Protein AF-X0SWI7-F1 (afdb_monomer_lite)

pLDDT: mean 93.09, std 7.14, range [57.94, 98.56]

Organism: NCBI:txid412755

Radius of gyration: 16.74 Å; chains: 1; bounding box: 40×38×42 Å

Structure (mmCIF, N/CA/C/O backbone):
data_AF-X0SWI7-F1
#
_entry.id   AF-X0SWI7-F1
#
loop_
_atom_site.group_PDB
_atom_site.id
_atom_site.type_symbol
_atom_site.label_atom_id
_atom_site.label_alt_id
_atom_site.label_comp_id
_atom_site.label_asym_id
_atom_site.label_entity_id
_atom_site.label_seq_id
_atom_site.pdbx_PDB_ins_code
_atom_site.Cartn_x
_atom_site.Cartn_y
_atom_site.Cartn_z
_atom_site.occupancy
_atom_site.B_iso_or_equiv
_atom_site.auth_seq_id
_atom_site.auth_comp_id
_at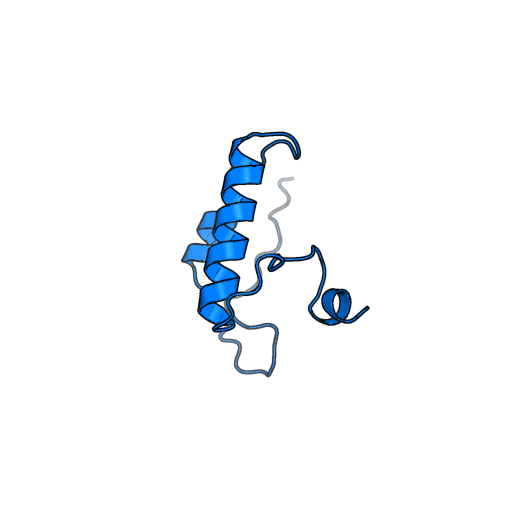om_site.auth_asym_id
_atom_site.auth_atom_id
_atom_site.pdbx_PDB_model_num
ATOM 1 N N . MET A 1 1 ? 25.050 3.078 -27.341 1.00 57.94 1 MET A N 1
ATOM 2 C CA . MET A 1 1 ? 24.510 1.706 -27.242 1.00 57.94 1 MET A CA 1
ATOM 3 C C . MET A 1 1 ? 23.286 1.788 -26.346 1.00 57.94 1 MET A C 1
ATOM 5 O O . MET A 1 1 ? 23.445 2.163 -25.193 1.00 57.94 1 MET A O 1
ATOM 9 N N . ALA A 1 2 ? 22.076 1.612 -26.883 1.00 66.19 2 ALA A N 1
ATOM 10 C CA . ALA A 1 2 ? 20.865 1.679 -26.065 1.00 66.19 2 ALA A CA 1
ATOM 11 C C . ALA A 1 2 ? 20.820 0.441 -25.161 1.00 66.19 2 ALA A C 1
ATOM 13 O O . ALA A 1 2 ? 20.855 -0.685 -25.655 1.00 66.19 2 ALA A O 1
ATOM 14 N N . LEU A 1 3 ? 20.820 0.650 -23.846 1.00 74.12 3 LEU A N 1
ATOM 15 C CA . LEU A 1 3 ? 20.590 -0.418 -22.882 1.00 74.12 3 LEU A CA 1
ATOM 16 C C . LEU A 1 3 ? 19.103 -0.765 -22.949 1.00 74.12 3 LEU A C 1
ATOM 18 O O . LEU A 1 3 ? 18.270 0.028 -22.516 1.00 74.12 3 LEU A O 1
ATOM 22 N N . ASN A 1 4 ? 18.769 -1.923 -23.514 1.00 76.62 4 ASN A N 1
ATOM 23 C CA . ASN A 1 4 ? 17.419 -2.455 -23.377 1.00 76.62 4 ASN A CA 1
ATOM 24 C C . ASN A 1 4 ? 17.257 -2.915 -21.923 1.00 76.62 4 ASN A C 1
ATOM 26 O O . ASN A 1 4 ? 18.065 -3.732 -21.467 1.00 76.62 4 ASN A O 1
ATOM 30 N N . PRO A 1 5 ? 16.276 -2.388 -21.172 1.00 77.31 5 PRO A N 1
ATOM 31 C CA . PRO A 1 5 ? 16.028 -2.861 -19.823 1.00 77.31 5 PRO A CA 1
ATOM 32 C C . PRO A 1 5 ? 15.693 -4.360 -19.866 1.00 77.31 5 PRO A C 1
ATOM 34 O O . PRO A 1 5 ? 15.027 -4.810 -20.801 1.00 77.31 5 PRO A O 1
ATOM 37 N N . PRO A 1 6 ? 16.168 -5.152 -18.892 1.00 79.88 6 PRO A N 1
ATOM 38 C CA . PRO A 1 6 ? 15.858 -6.571 -18.845 1.00 79.88 6 PRO A CA 1
ATOM 39 C C . PRO A 1 6 ? 14.346 -6.763 -18.677 1.00 79.88 6 PRO A C 1
ATOM 41 O O . PRO A 1 6 ? 13.764 -6.323 -17.686 1.00 79.88 6 PRO A O 1
ATOM 44 N N . GLU A 1 7 ? 13.710 -7.427 -19.641 1.00 83.94 7 GLU A N 1
ATOM 45 C CA . GLU A 1 7 ? 12.312 -7.838 -19.525 1.00 83.94 7 GLU A CA 1
ATOM 46 C C . GLU A 1 7 ? 12.216 -9.126 -18.705 1.00 83.94 7 GLU A C 1
ATOM 48 O O . GLU A 1 7 ? 12.786 -10.163 -19.054 1.00 83.94 7 GLU A O 1
ATOM 53 N N . ALA A 1 8 ? 11.470 -9.067 -17.602 1.00 85.00 8 ALA A N 1
ATOM 54 C CA . ALA A 1 8 ? 11.086 -10.267 -16.880 1.00 85.00 8 ALA A CA 1
ATOM 55 C C . ALA A 1 8 ? 10.024 -11.030 -17.693 1.00 85.00 8 ALA A C 1
ATOM 57 O O . ALA A 1 8 ? 9.081 -10.419 -18.203 1.00 85.00 8 ALA A O 1
ATOM 58 N N . PRO A 1 9 ? 10.124 -12.363 -17.804 1.00 89.62 9 PRO A N 1
ATOM 59 C CA . PRO A 1 9 ? 9.117 -13.137 -18.506 1.00 89.62 9 PRO A CA 1
ATOM 60 C C . PRO A 1 9 ? 7.803 -13.133 -17.721 1.00 89.62 9 PRO A C 1
ATOM 62 O O . PRO A 1 9 ? 7.805 -13.212 -16.492 1.00 89.62 9 PRO A O 1
ATOM 65 N N . LEU A 1 10 ? 6.673 -13.128 -18.430 1.00 89.12 10 LEU A N 1
ATOM 66 C CA . LEU A 1 10 ? 5.369 -13.319 -17.800 1.00 89.12 10 LEU A CA 1
ATOM 67 C C . LEU A 1 10 ? 5.321 -14.689 -17.112 1.00 89.12 10 LEU A C 1
ATOM 69 O O . LEU A 1 10 ? 5.721 -15.722 -17.671 1.00 89.12 10 LEU A O 1
ATOM 73 N N . ARG A 1 11 ? 4.843 -14.686 -15.871 1.00 91.69 11 ARG A N 1
ATOM 74 C CA . ARG A 1 11 ? 4.659 -15.876 -15.044 1.00 91.69 11 ARG A CA 1
ATOM 75 C C . ARG A 1 11 ? 3.230 -15.899 -14.533 1.00 91.69 11 ARG A C 1
ATOM 77 O O . ARG A 1 11 ? 2.603 -14.858 -14.401 1.00 91.69 11 ARG A O 1
ATOM 84 N N . LYS A 1 12 ? 2.736 -17.112 -14.293 1.00 94.38 12 LYS A N 1
ATOM 85 C CA . LYS A 1 12 ? 1.555 -17.342 -13.471 1.00 94.38 12 LYS A CA 1
ATOM 86 C C . LYS A 1 12 ? 2.050 -17.831 -12.120 1.00 94.38 12 LYS A C 1
ATOM 88 O O . LYS A 1 12 ? 2.515 -18.968 -12.019 1.00 94.38 12 LYS A O 1
ATOM 93 N N . LEU A 1 13 ? 2.029 -16.965 -11.119 1.00 95.56 13 LEU A N 1
ATOM 94 C CA . LEU A 1 13 ? 2.545 -17.266 -9.788 1.00 95.56 13 LEU A CA 1
ATOM 95 C C . LEU A 1 13 ? 1.457 -17.972 -8.966 1.00 95.56 13 LEU A C 1
ATOM 97 O O . LEU A 1 13 ? 0.351 -17.465 -8.814 1.00 95.56 13 LEU A O 1
ATOM 101 N N . MET A 1 14 ? 1.763 -19.169 -8.458 1.00 96.00 14 MET A N 1
ATOM 102 C CA . MET A 1 14 ? 0.841 -20.009 -7.667 1.00 96.00 14 MET A CA 1
ATOM 103 C C . MET A 1 14 ? 1.405 -20.370 -6.280 1.00 96.00 14 MET A C 1
ATOM 105 O O . MET A 1 14 ? 0.959 -21.327 -5.655 1.00 96.00 14 MET A O 1
ATOM 109 N N . GLY A 1 15 ? 2.432 -19.647 -5.822 1.00 96.00 15 GLY A N 1
ATOM 110 C CA . GLY A 1 15 ? 3.028 -19.827 -4.495 1.00 96.00 15 GLY A CA 1
ATOM 111 C C . GLY A 1 15 ? 2.267 -19.085 -3.385 1.00 96.00 15 GLY A C 1
ATOM 112 O O . GLY A 1 15 ? 1.214 -18.508 -3.636 1.00 96.00 15 GLY A O 1
ATOM 113 N N . PRO A 1 16 ? 2.805 -19.045 -2.153 1.00 95.50 16 PRO A N 1
ATOM 114 C CA . PRO A 1 16 ? 2.195 -18.307 -1.040 1.00 95.50 16 PRO A CA 1
ATOM 115 C C . PRO A 1 16 ? 2.371 -16.779 -1.132 1.00 95.50 16 PRO A C 1
ATOM 117 O O . PRO A 1 16 ? 1.737 -16.043 -0.382 1.00 95.50 16 PRO A O 1
ATOM 120 N N . GLY A 1 17 ? 3.230 -16.292 -2.030 1.00 91.81 17 GLY A N 1
ATOM 121 C CA . GLY A 1 17 ? 3.530 -14.873 -2.206 1.00 91.81 17 GLY A CA 1
ATOM 122 C C . GLY A 1 17 ? 5.021 -14.626 -2.474 1.00 91.81 17 GLY A C 1
ATOM 123 O O . GLY A 1 17 ? 5.846 -15.432 -2.038 1.00 91.81 17 GLY A O 1
ATOM 124 N N . PRO A 1 18 ? 5.388 -13.532 -3.170 1.00 93.38 18 PRO A N 1
ATOM 125 C CA . PRO A 1 18 ? 4.507 -12.601 -3.887 1.00 93.38 18 PRO A CA 1
ATOM 126 C C . PRO A 1 18 ? 3.775 -13.270 -5.067 1.00 93.38 18 PRO A C 1
ATOM 128 O O . PRO A 1 18 ? 4.189 -14.320 -5.557 1.00 93.38 18 PRO A O 1
ATOM 131 N N . LEU A 1 19 ? 2.657 -12.675 -5.487 1.00 93.69 19 LEU A N 1
ATOM 132 C CA . LEU A 1 19 ? 1.776 -13.177 -6.548 1.00 93.69 19 LEU A CA 1
ATOM 133 C C . LEU A 1 19 ? 1.631 -12.159 -7.682 1.00 93.69 19 LEU A C 1
ATOM 135 O O . LEU A 1 19 ? 2.020 -10.998 -7.542 1.00 93.69 19 LEU A O 1
ATOM 139 N N . ASP A 1 20 ? 1.040 -12.601 -8.792 1.00 93.94 20 ASP A N 1
ATOM 140 C CA . ASP A 1 20 ? 0.743 -11.736 -9.931 1.00 93.94 20 ASP A CA 1
ATOM 141 C C . ASP A 1 20 ? -0.184 -10.589 -9.512 1.00 93.94 20 ASP A C 1
ATOM 143 O O . ASP A 1 20 ? -1.229 -10.789 -8.887 1.00 93.94 20 ASP A O 1
ATOM 147 N N . ILE A 1 21 ? 0.187 -9.366 -9.886 1.00 93.62 21 ILE A N 1
ATOM 148 C CA . ILE A 1 21 ? -0.588 -8.168 -9.575 1.00 93.62 21 ILE A CA 1
ATOM 149 C C . ILE A 1 21 ? -1.637 -7.949 -10.670 1.00 93.62 21 ILE A C 1
ATOM 151 O O . ILE A 1 21 ? -1.343 -7.994 -11.865 1.00 93.62 21 ILE A O 1
ATOM 155 N N . HIS A 1 22 ? -2.875 -7.649 -10.272 1.00 95.19 22 HIS A N 1
ATOM 156 C CA . HIS A 1 22 ? -3.943 -7.345 -11.222 1.00 95.19 22 HIS A CA 1
ATOM 157 C C . HIS A 1 22 ? -3.558 -6.148 -12.135 1.00 95.19 22 HIS A C 1
ATOM 159 O O . HIS A 1 22 ? -3.182 -5.096 -11.608 1.00 95.19 22 HIS A O 1
ATOM 165 N N . PRO A 1 23 ? -3.741 -6.210 -13.476 1.00 94.06 23 PRO A N 1
ATOM 166 C CA . PRO A 1 23 ? -3.259 -5.185 -14.422 1.00 94.06 23 PRO A CA 1
ATOM 167 C C . PRO A 1 23 ? -3.677 -3.737 -14.120 1.00 94.06 23 PRO A C 1
ATOM 169 O O . PRO A 1 23 ? -2.943 -2.791 -14.402 1.00 94.06 23 PRO A O 1
ATOM 172 N N . ARG A 1 24 ? -4.856 -3.543 -13.513 1.00 97.44 24 ARG A N 1
ATOM 173 C CA . ARG A 1 24 ? -5.320 -2.220 -13.049 1.00 97.44 24 ARG A CA 1
ATOM 174 C C . ARG A 1 24 ? -4.366 -1.551 -12.053 1.00 97.44 24 ARG A C 1
ATOM 176 O O . ARG A 1 24 ? -4.265 -0.331 -12.076 1.00 97.44 24 ARG A O 1
ATOM 183 N N . VAL A 1 25 ? -3.696 -2.316 -11.192 1.00 96.19 25 VAL A N 1
ATOM 184 C CA . VAL A 1 25 ? -2.757 -1.770 -10.202 1.00 96.19 25 VAL A CA 1
ATOM 185 C C . VAL A 1 25 ? -1.459 -1.351 -10.887 1.00 96.19 25 VAL A C 1
ATOM 187 O O . VAL A 1 25 ? -0.997 -0.243 -10.644 1.00 96.19 25 VAL A O 1
ATOM 190 N N . TYR A 1 26 ? -0.935 -2.149 -11.828 1.00 94.50 26 TYR A N 1
ATOM 191 C CA . TYR A 1 26 ? 0.208 -1.728 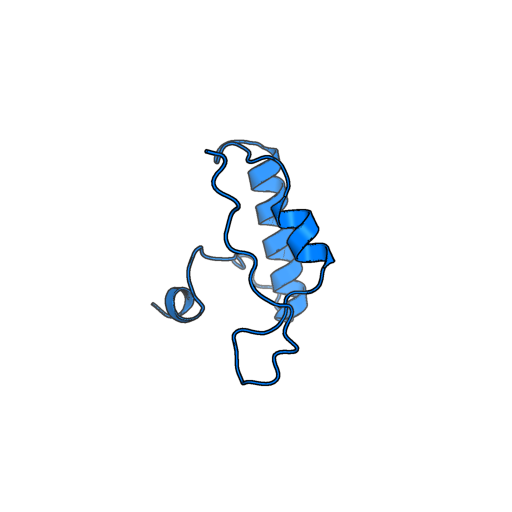-12.650 1.00 94.50 26 TYR A CA 1
ATOM 192 C C . TYR A 1 26 ? -0.068 -0.416 -13.382 1.00 94.50 26 TYR A C 1
ATOM 194 O O . TYR A 1 26 ? 0.759 0.487 -13.349 1.00 94.50 26 TYR A O 1
ATOM 202 N N . ARG A 1 27 ? -1.261 -0.268 -13.972 1.00 96.81 27 ARG A N 1
ATOM 203 C CA . ARG A 1 27 ? -1.668 0.991 -14.612 1.00 96.81 27 ARG A CA 1
ATOM 204 C C . ARG A 1 27 ? -1.735 2.162 -13.624 1.00 96.81 27 ARG A C 1
ATOM 206 O O . ARG A 1 27 ? -1.398 3.277 -13.993 1.00 96.81 27 ARG A O 1
ATOM 213 N N . ALA A 1 28 ? -2.169 1.935 -12.386 1.00 95.88 28 ALA A N 1
ATOM 214 C CA . ALA A 1 28 ? -2.182 2.987 -11.370 1.00 95.88 28 ALA A CA 1
ATOM 215 C C . ALA A 1 28 ? -0.756 3.425 -10.983 1.00 95.88 28 ALA A C 1
ATOM 217 O O . ALA A 1 28 ? -0.517 4.619 -10.816 1.00 95.88 28 ALA A O 1
ATOM 218 N N . LEU A 1 29 ? 0.194 2.482 -10.918 1.00 95.56 29 LEU A N 1
ATOM 219 C CA . LEU A 1 29 ? 1.602 2.745 -10.588 1.00 95.56 29 LEU A CA 1
ATOM 220 C C . LEU A 1 29 ? 2.333 3.593 -11.640 1.00 95.56 29 LEU A C 1
ATOM 222 O O . LEU A 1 29 ? 3.336 4.214 -11.309 1.00 95.56 29 LEU A O 1
ATOM 226 N N . THR A 1 30 ? 1.843 3.657 -12.883 1.00 95.94 30 THR A N 1
ATOM 227 C CA . THR A 1 30 ? 2.426 4.524 -13.924 1.00 95.94 30 THR A CA 1
ATOM 228 C C . THR A 1 30 ? 1.956 5.980 -13.840 1.00 95.94 30 THR A C 1
ATOM 230 O O . THR A 1 30 ? 2.259 6.767 -14.735 1.00 95.94 30 THR A O 1
ATOM 233 N N . SER A 1 31 ? 1.168 6.347 -12.826 1.00 95.12 31 SER A N 1
ATOM 234 C CA . SER A 1 31 ? 0.709 7.729 -12.650 1.00 95.12 31 SER A CA 1
ATOM 235 C C . SER A 1 31 ? 1.876 8.652 -12.262 1.00 95.12 31 SER A C 1
ATOM 237 O O . SER A 1 31 ? 2.793 8.203 -11.571 1.00 95.12 31 SER A O 1
ATOM 239 N N . PRO A 1 32 ? 1.858 9.939 -12.657 1.00 95.38 32 PRO A N 1
ATOM 240 C CA . PRO A 1 32 ? 2.868 10.901 -12.228 1.00 95.38 32 PRO A CA 1
ATOM 241 C C . PRO A 1 32 ? 2.967 10.997 -10.703 1.00 95.38 32 PRO A C 1
ATOM 243 O O . PRO A 1 32 ? 1.955 10.982 -9.999 1.00 95.38 32 PRO A O 1
ATOM 246 N N . VAL A 1 33 ? 4.193 11.130 -10.201 1.00 95.31 33 VAL A N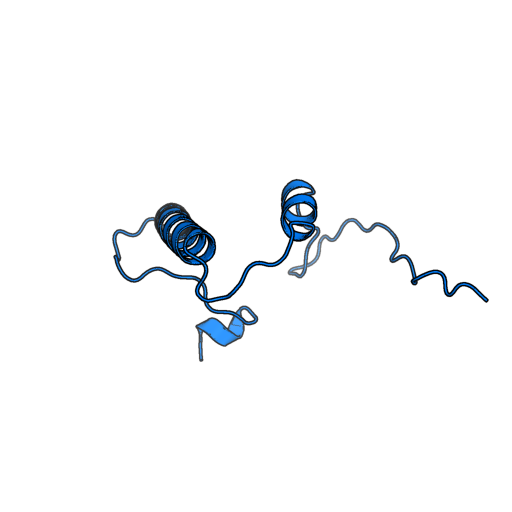 1
ATOM 247 C CA . VAL A 1 33 ? 4.450 11.338 -8.773 1.00 95.31 33 VAL A CA 1
ATOM 248 C C . VAL A 1 33 ? 4.031 12.754 -8.378 1.00 95.31 33 VAL A C 1
ATOM 250 O O . VAL A 1 33 ? 4.293 13.712 -9.104 1.00 95.31 33 VAL A O 1
ATOM 253 N N . ILE A 1 34 ? 3.407 12.873 -7.208 1.00 95.69 34 ILE A N 1
ATOM 254 C CA . ILE A 1 34 ? 3.001 14.141 -6.592 1.00 95.69 34 ILE A CA 1
ATOM 255 C C . ILE A 1 34 ? 3.794 14.395 -5.308 1.00 95.69 34 ILE A C 1
ATOM 257 O O . ILE A 1 34 ? 4.387 13.480 -4.731 1.00 95.69 34 ILE A O 1
ATOM 261 N N . GLY A 1 35 ? 3.828 15.652 -4.863 1.00 96.44 35 GLY A N 1
ATOM 262 C CA . GLY A 1 35 ? 4.502 16.027 -3.623 1.00 96.44 35 GLY A CA 1
ATOM 263 C C . GLY A 1 35 ? 3.806 15.441 -2.393 1.00 96.44 35 GLY A C 1
ATOM 264 O O . GLY A 1 35 ? 2.586 15.341 -2.345 1.00 96.44 35 GLY A O 1
ATOM 265 N N . HIS A 1 36 ? 4.573 15.115 -1.352 1.00 93.62 36 HIS A N 1
ATOM 266 C CA . HIS A 1 36 ? 4.026 14.562 -0.105 1.00 93.62 36 HIS A CA 1
ATOM 267 C C . HIS A 1 36 ? 3.093 15.528 0.655 1.00 93.62 36 HIS A C 1
ATOM 269 O O . HIS A 1 36 ? 2.302 15.086 1.478 1.00 93.62 36 HIS A O 1
ATOM 275 N N . MET A 1 37 ? 3.178 16.833 0.375 1.00 96.56 37 MET A N 1
ATOM 276 C CA . MET A 1 37 ? 2.293 17.878 0.914 1.00 96.56 37 MET A CA 1
ATOM 277 C C . MET A 1 37 ? 1.175 18.285 -0.064 1.00 96.56 37 MET A C 1
ATOM 279 O O . MET A 1 37 ? 0.450 19.244 0.194 1.00 96.56 37 MET A O 1
ATOM 283 N N . ASP A 1 38 ? 1.044 17.605 -1.206 1.00 97.56 38 ASP A N 1
ATOM 284 C CA . ASP A 1 38 ? 0.011 17.907 -2.196 1.00 97.56 38 ASP A CA 1
ATOM 285 C C . ASP A 1 38 ? -1.390 17.552 -1.644 1.00 97.56 38 ASP A C 1
ATOM 287 O O . ASP A 1 38 ? -1.578 16.446 -1.131 1.00 97.56 38 ASP A O 1
ATOM 291 N N . PRO A 1 39 ? -2.408 18.426 -1.760 1.00 97.38 39 PRO A N 1
ATOM 292 C CA . PRO A 1 39 ? -3.779 18.109 -1.348 1.00 97.38 39 PRO A CA 1
ATOM 293 C C . PRO A 1 39 ? -4.339 16.807 -1.944 1.00 97.38 39 PRO A C 1
ATOM 295 O O . PRO A 1 39 ? -5.115 16.104 -1.289 1.00 97.38 39 PRO A O 1
ATOM 298 N N . ALA A 1 40 ? -3.943 16.453 -3.170 1.00 96.50 40 ALA A N 1
ATOM 299 C CA . ALA A 1 40 ? -4.347 15.204 -3.805 1.00 96.50 40 ALA A CA 1
ATOM 300 C C . ALA A 1 40 ? -3.781 13.974 -3.077 1.00 96.50 40 ALA A C 1
ATOM 302 O O . ALA A 1 40 ? -4.458 12.946 -3.017 1.00 96.50 40 ALA A O 1
ATOM 303 N N . TYR A 1 41 ? -2.588 14.081 -2.483 1.00 95.00 41 TYR A N 1
ATOM 304 C CA . TYR A 1 41 ? -1.985 13.007 -1.696 1.00 95.00 41 TYR A CA 1
ATOM 305 C C . TYR A 1 41 ? -2.827 12.693 -0.455 1.00 95.00 41 TYR A C 1
ATOM 307 O O . TYR A 1 41 ? -3.191 11.537 -0.238 1.00 95.00 41 TYR A O 1
ATOM 315 N N . PHE A 1 42 ? -3.233 13.715 0.305 1.00 95.12 42 PHE A N 1
ATOM 316 C CA . PHE A 1 42 ? -4.079 13.526 1.490 1.00 95.12 42 PHE A CA 1
ATOM 317 C C . PHE A 1 42 ? -5.438 12.911 1.142 1.00 95.12 42 PHE A C 1
ATOM 319 O O . PHE A 1 42 ? -5.871 11.966 1.796 1.00 95.12 42 PHE A O 1
ATOM 326 N N . LYS A 1 43 ? -6.061 13.349 0.040 1.00 96.31 43 LYS A N 1
ATOM 327 C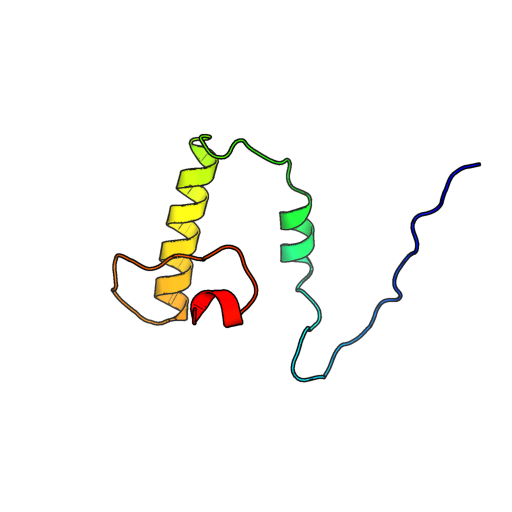 CA . LYS A 1 43 ? -7.317 12.754 -0.440 1.00 96.31 43 LYS A CA 1
ATOM 328 C C . LYS A 1 43 ? -7.175 11.260 -0.758 1.00 96.31 43 LYS A C 1
ATOM 330 O O . LYS A 1 43 ? -8.100 10.490 -0.508 1.00 96.31 43 LYS A O 1
ATOM 335 N N . ILE A 1 44 ? -6.037 10.843 -1.315 1.00 95.44 44 ILE A N 1
ATOM 336 C CA . ILE A 1 44 ? -5.757 9.425 -1.581 1.00 95.44 44 ILE A CA 1
ATOM 337 C C . ILE A 1 44 ? -5.587 8.657 -0.265 1.00 95.44 44 ILE A C 1
ATOM 339 O O . ILE A 1 44 ? -6.127 7.557 -0.141 1.00 95.44 44 ILE A O 1
ATOM 343 N N . LEU A 1 45 ? -4.896 9.225 0.728 1.00 95.31 45 LEU A N 1
ATOM 344 C CA . LEU A 1 45 ? -4.753 8.603 2.050 1.00 95.31 45 LEU A CA 1
ATOM 345 C C . LEU A 1 45 ? -6.109 8.382 2.737 1.00 95.31 45 LEU A C 1
ATOM 347 O O . LEU A 1 45 ? -6.352 7.289 3.255 1.00 95.31 45 LEU A O 1
ATOM 351 N N . ASP A 1 46 ? -7.016 9.359 2.669 1.00 96.00 46 ASP A N 1
ATOM 352 C CA . ASP A 1 46 ? -8.375 9.229 3.211 1.00 96.00 46 ASP A CA 1
ATOM 353 C C . ASP A 1 46 ? -9.147 8.086 2.534 1.00 96.00 46 ASP A C 1
ATOM 355 O O . ASP A 1 46 ? -9.749 7.237 3.202 1.00 96.00 46 ASP A O 1
ATOM 359 N N . GLN A 1 47 ? -9.068 8.006 1.200 1.00 97.06 47 GLN A N 1
ATOM 360 C CA . GLN A 1 47 ? -9.691 6.937 0.414 1.00 97.06 47 GLN A CA 1
ATOM 361 C C . GLN A 1 47 ? -9.107 5.556 0.734 1.00 97.06 47 GLN A C 1
ATOM 363 O O . GLN A 1 47 ? -9.854 4.576 0.805 1.00 97.06 47 GLN A O 1
ATOM 368 N N . ILE A 1 48 ? -7.790 5.464 0.948 1.00 97.19 48 ILE A N 1
ATOM 369 C CA . ILE A 1 48 ? -7.133 4.229 1.393 1.00 97.19 48 ILE A CA 1
ATOM 370 C C . ILE A 1 48 ? -7.687 3.820 2.757 1.00 97.19 48 ILE A C 1
ATOM 372 O O . ILE A 1 48 ? -8.089 2.669 2.916 1.00 97.19 48 ILE A O 1
ATOM 376 N N . GLY A 1 49 ? -7.779 4.745 3.715 1.00 97.81 49 GLY A N 1
ATOM 377 C CA . GLY A 1 49 ? -8.337 4.459 5.038 1.00 97.81 49 GLY A CA 1
ATOM 378 C C . GLY A 1 49 ? -9.784 3.958 4.979 1.00 97.81 49 GLY A C 1
ATOM 379 O O . GLY A 1 49 ? -10.124 2.966 5.627 1.00 97.81 49 GLY A O 1
ATOM 380 N N . GLU A 1 50 ? -10.637 4.578 4.157 1.00 97.81 50 GLU A N 1
ATOM 381 C CA . GLU A 1 50 ? -12.006 4.094 3.914 1.00 97.81 50 GLU A CA 1
ATOM 382 C C . GLU A 1 50 ? -12.038 2.695 3.295 1.00 97.81 50 GLU A C 1
ATOM 384 O O . GLU A 1 50 ? -12.824 1.844 3.721 1.00 97.81 50 GLU A O 1
ATOM 389 N N . GLY A 1 51 ? -11.191 2.450 2.294 1.00 98.06 51 GLY A N 1
ATOM 390 C CA . GLY A 1 51 ? -11.070 1.150 1.645 1.00 98.06 51 GLY A CA 1
ATOM 391 C C . GLY A 1 51 ? -10.635 0.065 2.626 1.00 98.06 51 GLY A C 1
ATOM 392 O O . GLY A 1 51 ? -11.269 -0.988 2.696 1.00 98.06 51 GLY A O 1
ATOM 393 N N . LEU A 1 52 ? -9.614 0.342 3.438 1.00 98.12 52 LEU A N 1
ATOM 394 C CA . LEU A 1 52 ? -9.117 -0.579 4.457 1.00 98.12 52 LEU A CA 1
ATOM 395 C C . LEU A 1 52 ? -10.174 -0.873 5.525 1.00 98.12 52 LEU A C 1
ATOM 397 O O . LEU A 1 52 ? -10.350 -2.035 5.879 1.00 98.12 52 LEU A O 1
ATOM 401 N N . ARG A 1 53 ? -10.943 0.125 5.984 1.00 98.56 53 ARG A N 1
ATOM 402 C CA . ARG A 1 53 ? -12.065 -0.107 6.915 1.00 98.56 53 ARG A CA 1
ATOM 403 C C . ARG A 1 53 ? -13.101 -1.075 6.347 1.00 98.56 53 ARG A C 1
ATOM 405 O O . ARG A 1 53 ? -13.589 -1.937 7.075 1.00 98.56 53 ARG A O 1
ATOM 412 N N . ARG A 1 54 ? -13.408 -0.972 5.047 1.00 98.31 54 ARG A N 1
ATOM 413 C CA . ARG A 1 54 ? -14.315 -1.909 4.358 1.00 98.31 54 ARG A CA 1
ATOM 414 C C . ARG A 1 54 ? -13.715 -3.313 4.268 1.00 98.31 54 ARG A C 1
ATOM 416 O O . ARG A 1 54 ? -14.424 -4.277 4.531 1.00 98.31 54 ARG A O 1
ATOM 423 N N . VAL A 1 55 ? -12.428 -3.426 3.930 1.00 98.19 55 VAL A N 1
ATOM 424 C CA . VAL A 1 55 ? -11.715 -4.713 3.816 1.00 98.19 55 VAL A CA 1
ATOM 425 C C . VAL A 1 55 ? -11.624 -5.427 5.164 1.00 98.19 55 VAL A C 1
ATOM 427 O O . VAL A 1 55 ? -11.944 -6.608 5.250 1.00 98.19 55 VAL A O 1
ATOM 430 N N . PHE A 1 56 ? -11.233 -4.711 6.218 1.00 98.12 56 PHE A N 1
ATOM 431 C CA . PHE A 1 56 ? -11.101 -5.254 7.573 1.00 98.12 56 PHE A CA 1
ATOM 432 C C . PHE A 1 56 ? -12.419 -5.297 8.353 1.00 98.12 56 PHE A C 1
ATOM 434 O O . PHE A 1 56 ? -12.426 -5.741 9.496 1.00 98.12 56 PHE A O 1
ATOM 441 N N . GLN A 1 57 ? -13.523 -4.826 7.763 1.00 98.50 57 GLN A N 1
ATOM 442 C CA . GLN A 1 57 ? -14.847 -4.781 8.391 1.00 98.50 57 GLN A CA 1
ATOM 443 C C . GLN A 1 57 ? -14.837 -4.092 9.770 1.00 98.50 57 GLN A C 1
ATOM 445 O O . GLN A 1 57 ? -15.434 -4.574 10.731 1.00 98.50 57 GLN A O 1
ATOM 450 N N . THR A 1 58 ? -14.154 -2.949 9.871 1.00 98.31 58 THR A N 1
ATOM 451 C CA . THR A 1 58 ? -13.971 -2.206 11.128 1.00 98.31 58 THR A CA 1
ATOM 452 C C . THR A 1 58 ? -14.493 -0.773 11.043 1.00 98.31 58 THR A C 1
ATOM 454 O O . THR A 1 58 ? -14.552 -0.171 9.970 1.00 98.31 58 THR A O 1
ATOM 457 N N . GLN A 1 59 ? -14.847 -0.208 12.199 1.00 97.75 59 GLN A N 1
ATOM 458 C CA . GLN A 1 59 ? -15.233 1.199 12.361 1.00 97.75 59 GLN A CA 1
ATOM 459 C C . GLN A 1 59 ? -14.098 2.063 12.937 1.00 97.75 59 GLN A C 1
ATOM 461 O O . GLN A 1 59 ? -14.294 3.252 13.184 1.00 97.75 59 GLN A O 1
ATOM 466 N N . ASN A 1 60 ? -12.904 1.494 13.143 1.00 98.06 60 ASN A N 1
ATOM 467 C CA . ASN A 1 60 ? -11.766 2.217 13.706 1.00 98.06 60 ASN A CA 1
ATOM 468 C C . ASN A 1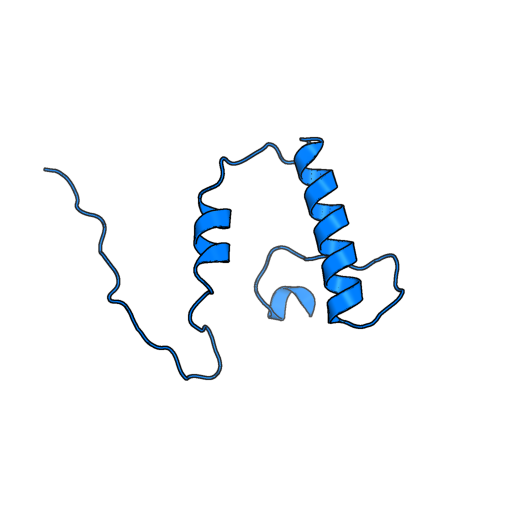 60 ? -11.384 3.413 12.825 1.00 98.06 60 ASN A C 1
ATOM 470 O O . ASN A 1 60 ? -10.977 3.251 11.672 1.00 98.06 60 ASN A O 1
ATOM 474 N N . GLN A 1 61 ? -11.476 4.623 13.381 1.00 94.75 61 GLN A N 1
ATOM 475 C CA . GLN A 1 61 ? -11.129 5.849 12.655 1.00 94.75 61 GLN A CA 1
ATOM 476 C C . GLN A 1 61 ? -9.656 5.848 12.232 1.00 94.75 61 GLN A C 1
ATOM 478 O O . GLN A 1 61 ? -9.340 6.176 11.089 1.00 94.75 61 GLN A O 1
ATOM 483 N N . VAL A 1 62 ? -8.773 5.380 13.118 1.00 95.44 62 VAL A N 1
ATOM 484 C CA . VAL A 1 62 ? -7.349 5.188 12.834 1.00 95.44 62 VAL A CA 1
ATOM 485 C C . VAL A 1 62 ? -7.160 3.876 12.070 1.00 95.44 62 VAL A C 1
ATOM 487 O O . VAL A 1 62 ? -6.880 2.832 12.649 1.00 95.44 62 VAL A O 1
ATOM 490 N N . THR A 1 63 ? -7.346 3.935 10.752 1.00 97.06 63 THR A N 1
ATOM 491 C CA . THR A 1 63 ? -7.069 2.834 9.818 1.00 97.06 63 THR A CA 1
ATOM 492 C C . THR A 1 63 ? -6.309 3.408 8.625 1.00 97.06 63 THR A C 1
ATOM 494 O O . THR A 1 63 ? -6.867 4.213 7.882 1.00 97.06 63 THR A O 1
ATOM 497 N N . HIS A 1 64 ? -5.043 3.028 8.452 1.00 94.94 64 HIS A N 1
ATOM 498 C CA . HIS A 1 64 ? -4.155 3.568 7.418 1.00 94.94 64 HIS A CA 1
ATOM 499 C C . HIS A 1 64 ? -3.176 2.501 6.912 1.00 94.94 64 HIS A C 1
ATOM 501 O O . HIS A 1 64 ? -3.028 1.445 7.524 1.00 94.94 64 HIS A O 1
ATOM 507 N N . ALA A 1 65 ? -2.532 2.775 5.776 1.00 94.38 65 ALA A N 1
ATOM 508 C CA . ALA A 1 65 ? -1.448 1.956 5.248 1.00 94.38 65 ALA A CA 1
ATOM 509 C C . ALA A 1 65 ? -0.095 2.547 5.663 1.00 94.38 65 ALA A C 1
ATOM 511 O O . ALA A 1 65 ? 0.121 3.751 5.517 1.00 94.38 65 ALA A O 1
ATOM 512 N N . THR A 1 66 ? 0.816 1.692 6.118 1.00 91.94 66 THR A N 1
ATOM 513 C CA . THR A 1 66 ? 2.197 2.067 6.445 1.00 91.94 66 THR A CA 1
ATOM 514 C C . THR A 1 66 ? 3.119 1.689 5.283 1.00 91.94 66 THR A C 1
ATOM 516 O O . THR A 1 66 ? 3.015 0.568 4.778 1.00 91.94 66 THR A O 1
ATOM 519 N N . PRO A 1 67 ? 4.025 2.576 4.832 1.00 93.06 67 PRO A N 1
ATOM 520 C CA . PRO A 1 67 ? 5.037 2.220 3.843 1.00 93.06 67 PRO A CA 1
ATOM 521 C C . PRO A 1 67 ? 5.970 1.131 4.387 1.00 93.06 67 PRO A C 1
ATOM 523 O O . PRO A 1 67 ? 6.650 1.339 5.388 1.00 93.06 67 PRO A O 1
ATOM 526 N N . GLY A 1 68 ? 6.021 -0.024 3.727 1.00 93.75 68 GLY A N 1
ATOM 527 C CA . GLY A 1 68 ? 6.863 -1.140 4.149 1.00 93.75 68 GLY A CA 1
ATOM 528 C C . GLY A 1 68 ? 6.380 -2.482 3.611 1.00 93.75 68 GLY A C 1
ATOM 529 O O . GLY A 1 68 ? 5.421 -2.556 2.839 1.00 93.75 68 GLY A O 1
ATOM 530 N N . THR A 1 69 ? 7.065 -3.552 4.006 1.00 93.81 69 THR A N 1
ATOM 531 C CA . THR A 1 69 ? 6.600 -4.923 3.762 1.00 93.81 69 THR A CA 1
ATOM 532 C C . THR A 1 69 ? 5.544 -5.305 4.802 1.00 93.81 69 THR A C 1
ATOM 534 O O . THR A 1 69 ? 5.292 -4.564 5.749 1.00 93.81 69 THR A O 1
ATOM 537 N N . GLY A 1 70 ? 4.926 -6.483 4.662 1.00 89.50 70 GLY A N 1
ATOM 538 C CA . GLY A 1 70 ? 3.902 -6.937 5.612 1.00 89.50 70 GLY A CA 1
ATOM 539 C C . GLY A 1 70 ? 4.376 -6.974 7.071 1.00 89.50 70 GLY A C 1
ATOM 540 O O . GLY A 1 70 ? 3.603 -6.656 7.968 1.00 89.50 70 GLY A O 1
ATOM 541 N N . THR A 1 71 ? 5.650 -7.291 7.315 1.00 92.62 71 THR A N 1
ATOM 542 C CA . THR A 1 71 ? 6.230 -7.311 8.667 1.00 92.62 71 THR A CA 1
ATOM 543 C C . THR A 1 71 ? 6.423 -5.913 9.250 1.00 92.62 71 THR A C 1
ATOM 545 O O . THR A 1 71 ? 6.337 -5.758 10.458 1.00 92.62 71 THR A O 1
ATOM 548 N N . SER A 1 72 ? 6.599 -4.877 8.422 1.00 93.75 72 SER A N 1
ATOM 549 C CA . SER A 1 72 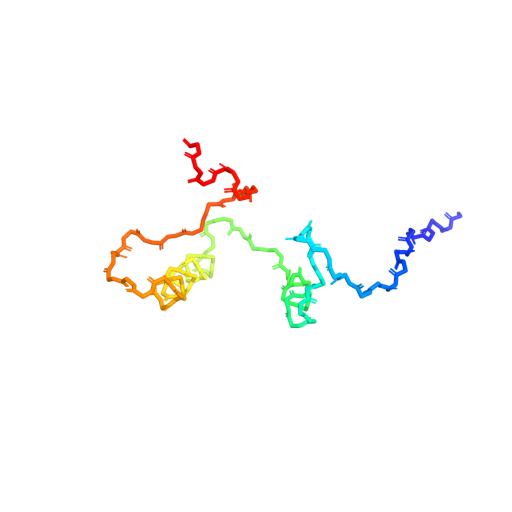? 6.730 -3.489 8.894 1.00 93.75 72 SER A CA 1
ATOM 550 C C . SER A 1 72 ? 5.473 -2.950 9.580 1.00 93.75 72 SER A C 1
ATOM 552 O O . SER A 1 72 ? 5.555 -1.934 10.250 1.00 93.75 72 SER A O 1
ATOM 554 N N . GLY A 1 73 ? 4.309 -3.578 9.386 1.00 90.56 73 GLY A N 1
ATOM 555 C CA . GLY A 1 73 ? 3.095 -3.225 10.129 1.00 90.56 73 GLY A CA 1
ATOM 556 C C . GLY A 1 73 ? 2.970 -3.925 11.485 1.00 90.56 73 GLY A C 1
ATOM 557 O O . GLY A 1 73 ? 2.051 -3.605 12.232 1.00 90.56 73 GLY A O 1
ATOM 558 N N . MET A 1 74 ? 3.826 -4.916 11.764 1.00 92.56 74 MET A N 1
ATOM 559 C CA . MET A 1 74 ? 3.860 -5.636 13.042 1.00 92.56 74 MET A CA 1
ATOM 560 C C . MET A 1 74 ? 4.865 -5.030 14.025 1.00 92.56 74 MET A C 1
ATOM 562 O O . MET A 1 74 ? 4.618 -5.095 15.226 1.00 92.56 74 MET A O 1
ATOM 566 N N . GLU A 1 75 ? 5.975 -4.494 13.508 1.00 92.12 75 GLU A N 1
ATOM 567 C CA . GLU A 1 75 ? 6.978 -3.719 14.260 1.00 92.12 75 GLU A CA 1
ATOM 568 C C . GLU A 1 75 ? 6.430 -2.346 14.679 1.00 92.12 75 GLU A C 1
ATOM 570 O O . GLU A 1 75 ? 6.679 -1.942 15.837 1.00 92.12 75 GLU A O 1
#

Secondary structure (DSSP, 8-state):
---PPPPPPP----SSSS-PPPHHHHHHHTSPP--TT-HHHHHHHHHHHHHHHHHTT---S---PPSS-GGGGT-

Sequence (75 aa):
MALNPPEAPLRKLMGPGPLDIHPRVYRALTSPVIGHMDPAYFKILDQIGEGLRRVFQTQNQVTHATPGTGTSGME

Foldseek 3Di:
DDDDPDDDDDDQDDDPDDGDDDVVVVVVVPDDDDDPPDPVNVVVQCVQQVVQCVVVVHPDPPRGDDPDDPCVVVD

InterPro domains:
  IPR015421 Pyridoxal phosphate-dependent transferase, major domain [G3DSA:3.40.640.10] (2-75)
  IPR015424 Pyridoxal phosphate-dependent transferase [SSF53383] (9-75)